Protein AF-A0A453ENH7-F1 (afdb_monomer_lite)

pLDDT: mean 83.27, std 12.0, range [44.66, 97.06]

Secondary structure (DSSP, 8-state):
-------EEEES-HHHHHHHHHTT-EEEE--TTTS-GGG-THHHH-SEEEE-PPPBTTTB-HHHHTHHHHHHHHHHTT--EEEE---GGGG---TTPPP---

Radius of gyration: 16.1 Å; chains: 1; bounding box: 46×36×39 Å

Foldseek 3Di:
DPPPDQDEEEDQDPVVCVVCVVVVHHYDHDDLQPDQPLVVPVLQADQEEEAEDAADPPGGRSVVVNVVVSVVSNVNHNHNYYDYDDDPCVQPPPVPDDDDDD

Organism: Aegilops tauschii subsp. strangulata (NCBI:txid200361)

Sequence (102 aa):
LDERRRVSGTCTSAAKKMELELLGMTASVLDATTSNIADLHALQDATHLLISIPPIPGVGDPLLSSHADLQTTLTSGNLQWLCYLSSTSVYGDCGGAWVDEE

Structure (mmCIF, N/CA/C/O backbone):
data_AF-A0A453ENH7-F1
#
_entry.id   AF-A0A453ENH7-F1
#
loop_
_atom_site.group_PDB
_atom_site.id
_atom_site.type_symbol
_atom_site.label_atom_id
_atom_site.label_alt_id
_atom_site.label_comp_id
_atom_site.label_asym_id
_atom_site.label_entity_id
_atom_site.label_seq_id
_atom_site.pdbx_PDB_ins_code
_atom_site.Cartn_x
_atom_site.Cartn_y
_atom_site.Cartn_z
_atom_site.occupancy
_atom_site.B_iso_or_equiv
_atom_site.auth_seq_id
_atom_site.auth_comp_id
_atom_site.auth_asym_id
_atom_site.auth_atom_id
_atom_site.pdbx_PDB_model_num
ATOM 1 N N . LEU A 1 1 ? -25.844 -6.252 9.391 1.00 44.66 1 LEU A N 1
ATOM 2 C CA . LEU A 1 1 ? -25.229 -4.910 9.397 1.00 44.66 1 LEU A CA 1
ATOM 3 C C . LEU A 1 1 ? -24.251 -4.911 8.243 1.00 44.66 1 LEU A C 1
ATOM 5 O O . LEU A 1 1 ? -23.395 -5.781 8.216 1.00 44.66 1 LEU A O 1
ATOM 9 N N . ASP A 1 2 ? -24.480 -4.076 7.235 1.00 49.47 2 ASP A N 1
ATOM 10 C CA . ASP A 1 2 ? -23.582 -3.952 6.085 1.00 49.47 2 ASP A CA 1
ATOM 11 C C . ASP A 1 2 ? -22.303 -3.264 6.583 1.00 49.47 2 ASP A C 1
ATOM 13 O O . ASP A 1 2 ? -22.269 -2.043 6.744 1.00 49.47 2 ASP A O 1
ATOM 17 N N . GLU A 1 3 ? -21.305 -4.051 6.992 1.00 56.75 3 GLU A N 1
ATOM 18 C CA . GLU A 1 3 ? -20.044 -3.534 7.525 1.00 56.75 3 GLU A CA 1
ATOM 19 C C . GLU A 1 3 ? -19.226 -2.925 6.386 1.00 56.75 3 GLU A C 1
ATOM 21 O O . GLU A 1 3 ? -18.302 -3.538 5.847 1.00 56.75 3 GLU A O 1
ATOM 26 N N . ARG A 1 4 ? -19.566 -1.691 6.000 1.00 71.69 4 ARG A N 1
ATOM 27 C CA . ARG A 1 4 ? -18.719 -0.895 5.113 1.00 71.69 4 ARG A CA 1
ATOM 28 C C . ARG A 1 4 ? -17.375 -0.673 5.794 1.00 71.69 4 ARG A C 1
ATOM 30 O O . ARG A 1 4 ? -17.232 0.195 6.654 1.00 71.69 4 ARG A O 1
ATOM 37 N N . ARG A 1 5 ? -16.378 -1.461 5.398 1.00 78.38 5 ARG A N 1
ATOM 38 C CA . ARG A 1 5 ? -14.988 -1.240 5.794 1.00 78.38 5 ARG A CA 1
ATOM 39 C C . ARG A 1 5 ? -14.499 0.054 5.156 1.00 78.38 5 ARG A C 1
ATOM 41 O O . ARG A 1 5 ? -14.665 0.265 3.955 1.00 78.38 5 ARG A O 1
ATOM 48 N N . ARG A 1 6 ? -13.900 0.924 5.968 1.00 87.69 6 ARG A N 1
ATOM 49 C CA . ARG A 1 6 ? -13.218 2.125 5.480 1.00 87.69 6 ARG A CA 1
ATOM 50 C C . ARG A 1 6 ? -12.010 1.691 4.651 1.00 87.69 6 ARG A C 1
ATOM 52 O O . ARG A 1 6 ? -11.184 0.925 5.137 1.00 87.69 6 ARG A O 1
ATOM 59 N N . VAL A 1 7 ? -11.918 2.193 3.424 1.00 89.31 7 VAL A N 1
ATOM 60 C CA . VAL A 1 7 ? -10.780 1.966 2.528 1.00 89.31 7 VAL A CA 1
ATOM 61 C C . VAL A 1 7 ? -10.097 3.303 2.273 1.00 89.31 7 VAL A C 1
ATOM 63 O O . VAL A 1 7 ? -10.749 4.284 1.908 1.00 89.31 7 VAL A O 1
ATOM 66 N N . SER A 1 8 ? -8.784 3.316 2.469 1.00 92.50 8 SER A N 1
ATOM 67 C CA . SER A 1 8 ? -7.906 4.432 2.134 1.00 92.50 8 SER A CA 1
ATOM 68 C C . SER A 1 8 ? -6.809 3.931 1.202 1.00 92.50 8 SER A C 1
ATOM 70 O O . SER A 1 8 ? -6.408 2.772 1.300 1.00 92.50 8 SER A O 1
ATOM 72 N N . GLY A 1 9 ? -6.319 4.789 0.313 1.00 93.31 9 GLY A N 1
ATOM 73 C CA . GLY A 1 9 ? -5.272 4.429 -0.639 1.00 93.31 9 GLY A CA 1
ATOM 74 C C . GLY A 1 9 ? -4.290 5.559 -0.905 1.00 93.31 9 GLY A C 1
ATOM 75 O O . GLY A 1 9 ? -4.485 6.702 -0.487 1.00 93.31 9 GLY A O 1
ATOM 76 N N . THR A 1 10 ? -3.228 5.233 -1.629 1.00 93.81 10 THR A N 1
ATOM 77 C CA . THR A 1 10 ? -2.256 6.207 -2.117 1.00 93.81 10 THR A CA 1
ATOM 78 C C . THR A 1 10 ? -2.280 6.271 -3.638 1.00 93.81 10 THR A C 1
ATOM 80 O O . THR A 1 10 ? -2.706 5.341 -4.322 1.00 93.81 10 THR A O 1
ATOM 83 N N . CYS A 1 11 ? -1.857 7.407 -4.180 1.00 94.19 11 CYS A N 1
ATOM 84 C CA . CYS A 1 11 ? -1.680 7.608 -5.614 1.00 94.19 11 CYS A CA 1
ATOM 85 C C . CYS A 1 11 ? -0.507 8.560 -5.866 1.00 94.19 11 CYS A C 1
ATOM 87 O O . CYS A 1 11 ? -0.066 9.262 -4.961 1.00 94.19 11 CYS A O 1
ATOM 89 N N . THR A 1 12 ? -0.002 8.608 -7.094 1.00 93.06 12 THR A N 1
ATOM 90 C CA . THR A 1 12 ? 1.220 9.363 -7.423 1.00 93.06 12 THR A CA 1
ATOM 91 C C . THR A 1 12 ? 0.967 10.803 -7.873 1.00 93.06 12 THR A C 1
ATOM 93 O O . THR A 1 12 ? 1.915 11.526 -8.162 1.00 93.06 12 THR A O 1
ATOM 96 N N . SER A 1 13 ? -0.289 11.261 -7.956 1.00 94.69 13 SER A N 1
ATOM 97 C CA . SER A 1 13 ? -0.595 12.624 -8.404 1.00 94.69 13 SER A CA 1
ATOM 98 C C . SER A 1 13 ? -1.796 13.242 -7.695 1.00 94.69 13 SER A C 1
ATOM 100 O O . SER A 1 13 ? -2.768 12.568 -7.351 1.00 94.69 13 SER A O 1
ATOM 102 N N . ALA A 1 14 ? -1.757 14.566 -7.527 1.00 95.44 14 ALA A N 1
ATOM 103 C CA . ALA A 1 14 ? -2.863 15.326 -6.944 1.00 95.44 14 ALA A CA 1
ATOM 104 C C . ALA A 1 14 ? -4.151 15.224 -7.780 1.00 95.44 14 ALA A C 1
ATOM 106 O O . ALA A 1 14 ? -5.241 15.154 -7.220 1.00 95.44 14 ALA A O 1
ATOM 107 N N . ALA A 1 15 ? -4.027 15.154 -9.110 1.00 97.06 15 ALA A N 1
ATOM 108 C CA . ALA A 1 15 ? -5.168 14.940 -9.996 1.00 97.06 15 ALA A CA 1
ATOM 109 C C . ALA A 1 15 ? -5.851 13.592 -9.708 1.00 97.06 15 ALA A C 1
ATOM 111 O O . ALA A 1 15 ? -7.066 13.544 -9.529 1.00 97.06 15 ALA A O 1
ATOM 112 N N . LYS A 1 16 ? -5.069 12.509 -9.566 1.00 95.94 16 LYS A N 1
ATOM 113 C CA . LYS A 1 16 ? -5.624 11.185 -9.265 1.00 95.94 16 LYS A CA 1
ATOM 114 C C . LYS A 1 16 ? -6.248 11.121 -7.875 1.00 95.94 16 LYS A C 1
ATOM 116 O O . LYS A 1 16 ? -7.286 10.488 -7.707 1.00 95.94 16 LYS A O 1
ATOM 121 N N . LYS A 1 17 ? -5.653 11.814 -6.900 1.00 96.19 17 LYS A N 1
ATOM 122 C CA . LYS A 1 17 ? -6.235 11.977 -5.564 1.00 96.19 17 LYS A CA 1
ATOM 123 C C . LYS A 1 17 ? -7.638 12.582 -5.651 1.00 96.19 17 LYS A C 1
ATOM 125 O O . LYS A 1 17 ? -8.569 11.987 -5.120 1.00 96.19 17 LYS A O 1
ATOM 130 N N . MET A 1 18 ? -7.795 13.705 -6.356 1.00 96.69 18 MET A N 1
ATOM 131 C CA . MET A 1 18 ? -9.100 14.360 -6.512 1.00 96.69 18 MET A CA 1
ATOM 132 C C . MET A 1 18 ? -10.129 13.434 -7.172 1.00 96.69 18 MET A C 1
ATOM 134 O O . MET A 1 18 ? -11.264 13.361 -6.713 1.00 96.69 18 MET A O 1
ATOM 138 N N . GLU A 1 19 ? -9.741 12.685 -8.211 1.00 96.56 19 GLU A N 1
ATOM 139 C CA . GLU A 1 19 ? -10.624 11.692 -8.843 1.00 96.56 19 GLU A CA 1
ATOM 140 C C . GLU A 1 19 ? -11.098 10.615 -7.853 1.00 96.56 19 GLU A C 1
ATOM 142 O O . GLU A 1 19 ? -12.280 10.282 -7.826 1.00 96.56 19 GLU A O 1
ATOM 147 N N . LEU A 1 20 ? -10.196 10.076 -7.027 1.00 93.38 20 LEU A N 1
ATOM 148 C CA . LEU A 1 20 ? -10.527 9.057 -6.025 1.00 93.38 20 LEU A CA 1
ATOM 149 C C . LEU A 1 20 ? -11.430 9.614 -4.914 1.00 93.38 20 LEU A C 1
ATOM 151 O O . LEU A 1 20 ? -12.374 8.945 -4.491 1.00 93.38 20 LEU A O 1
ATOM 155 N N . GLU A 1 21 ? -11.180 10.847 -4.476 1.00 94.50 21 GLU A N 1
ATOM 156 C CA . GLU A 1 21 ? -12.001 11.534 -3.474 1.00 94.50 21 GLU A CA 1
ATOM 157 C C . GLU A 1 21 ? -13.418 11.815 -3.994 1.00 94.50 21 GLU A C 1
ATOM 159 O O . GLU A 1 21 ? -14.389 11.624 -3.261 1.00 94.50 21 GLU A O 1
ATOM 164 N N . LEU A 1 22 ? -13.569 12.161 -5.278 1.00 95.62 22 LEU A N 1
ATOM 165 C CA . LEU A 1 22 ? -14.879 12.297 -5.931 1.00 95.62 22 LEU A CA 1
ATOM 166 C C . LEU A 1 22 ? -15.652 10.970 -6.002 1.00 95.62 22 LEU A C 1
ATOM 168 O O . LEU A 1 22 ? -16.882 10.976 -6.008 1.00 95.62 22 LEU A O 1
ATOM 172 N N . LEU A 1 23 ? -14.949 9.833 -6.013 1.00 92.56 23 LEU A N 1
ATOM 173 C CA . LEU A 1 23 ? -15.539 8.492 -5.914 1.00 92.56 23 LEU A CA 1
ATOM 174 C C . LEU A 1 23 ? -15.831 8.067 -4.461 1.00 92.56 23 LEU A C 1
ATOM 176 O O . LEU A 1 23 ? -16.293 6.950 -4.228 1.00 92.56 23 LEU A O 1
ATOM 180 N N . GLY A 1 24 ? -15.582 8.942 -3.480 1.00 91.12 24 GLY A N 1
ATOM 181 C CA . GLY A 1 24 ? -15.829 8.691 -2.059 1.00 91.12 24 GLY A CA 1
ATOM 182 C C . GLY A 1 24 ? -14.725 7.903 -1.349 1.00 91.12 24 GLY A C 1
ATOM 183 O O . GLY A 1 24 ? -14.957 7.394 -0.251 1.00 91.12 24 GLY A O 1
ATOM 184 N N . MET A 1 25 ? -13.537 7.777 -1.950 1.00 90.44 25 MET A N 1
ATOM 185 C CA . MET A 1 25 ? -12.378 7.132 -1.324 1.00 90.44 25 MET A CA 1
ATOM 186 C C . MET A 1 25 ? -11.533 8.149 -0.551 1.00 90.44 25 MET A C 1
ATOM 188 O O . MET A 1 25 ? -11.417 9.305 -0.945 1.00 90.44 25 MET A O 1
ATOM 192 N N . THR A 1 26 ? -10.887 7.721 0.536 1.00 92.94 26 THR A N 1
ATOM 193 C CA . THR A 1 26 ? -9.840 8.534 1.178 1.00 92.94 26 THR A CA 1
ATOM 194 C C . THR A 1 26 ? -8.517 8.291 0.453 1.00 92.94 26 THR A C 1
ATOM 196 O O . THR A 1 26 ? -8.065 7.147 0.396 1.00 92.94 26 THR A O 1
ATOM 199 N N . ALA A 1 27 ? -7.886 9.332 -0.092 1.00 93.81 27 ALA A N 1
ATOM 200 C CA . ALA A 1 27 ? -6.642 9.189 -0.846 1.00 93.81 27 ALA A CA 1
ATOM 201 C C . ALA A 1 27 ? -5.556 10.184 -0.407 1.00 93.81 27 ALA A C 1
ATOM 203 O O . ALA A 1 27 ? -5.825 11.358 -0.155 1.00 93.81 27 ALA A O 1
ATOM 204 N N . SER A 1 28 ? -4.308 9.718 -0.380 1.00 94.12 28 SER A N 1
ATOM 205 C CA . SER A 1 28 ? -3.117 10.551 -0.169 1.00 94.12 28 SER A CA 1
ATOM 206 C C . SER A 1 28 ? -2.205 10.498 -1.391 1.00 94.12 28 SER A C 1
ATOM 208 O O . SER A 1 28 ? -2.118 9.470 -2.065 1.00 94.12 28 SER A O 1
ATOM 210 N N . VAL A 1 29 ? -1.518 11.603 -1.688 1.00 93.50 29 VAL A N 1
ATOM 211 C CA . VAL A 1 29 ? -0.435 11.574 -2.678 1.00 93.50 29 VAL A CA 1
ATOM 212 C C . VAL A 1 29 ? 0.794 10.982 -1.998 1.00 93.50 29 VAL A C 1
ATOM 214 O O . VAL A 1 29 ? 1.161 11.440 -0.920 1.00 93.50 29 VAL A O 1
ATOM 217 N N . LEU A 1 30 ? 1.388 9.962 -2.611 1.00 91.00 30 LEU A N 1
ATOM 218 C CA . LEU A 1 30 ? 2.616 9.325 -2.156 1.00 91.00 30 LEU A CA 1
ATOM 219 C C . LEU A 1 30 ? 3.591 9.257 -3.330 1.00 91.00 30 LEU A C 1
ATOM 221 O O . LEU A 1 30 ? 3.324 8.597 -4.335 1.00 91.00 30 LEU A O 1
ATOM 225 N N . ASP A 1 31 ? 4.725 9.923 -3.172 1.00 89.44 31 ASP A N 1
ATOM 226 C CA . ASP A 1 31 ? 5.911 9.695 -3.985 1.00 89.44 31 ASP A CA 1
ATOM 227 C C . ASP A 1 31 ? 6.797 8.695 -3.242 1.00 89.44 31 ASP A C 1
ATOM 229 O O . ASP A 1 31 ? 7.308 8.991 -2.164 1.00 89.44 31 ASP A O 1
ATOM 233 N N . ALA A 1 32 ? 6.970 7.505 -3.809 1.00 82.00 32 ALA A N 1
ATOM 234 C CA . ALA A 1 32 ? 7.677 6.419 -3.142 1.00 82.00 32 ALA A CA 1
ATOM 235 C C . ALA A 1 32 ? 9.190 6.682 -2.961 1.00 82.00 32 ALA A C 1
ATOM 237 O O . ALA A 1 32 ? 9.850 5.953 -2.233 1.00 82.00 32 ALA A O 1
ATOM 238 N N . THR A 1 33 ? 9.744 7.717 -3.598 1.00 80.44 33 THR A N 1
ATOM 239 C CA . THR A 1 33 ? 11.162 8.095 -3.481 1.00 80.44 33 THR A CA 1
ATOM 240 C C . THR A 1 33 ? 11.410 9.240 -2.506 1.00 80.44 33 THR A C 1
ATOM 242 O O . THR A 1 33 ? 12.504 9.336 -1.954 1.00 80.44 33 THR A O 1
ATOM 245 N N . THR A 1 34 ? 10.424 10.116 -2.294 1.00 83.56 34 THR A N 1
ATOM 246 C CA . THR A 1 34 ? 10.610 11.350 -1.507 1.00 83.56 34 THR A CA 1
ATOM 247 C C . THR A 1 34 ? 9.654 11.507 -0.332 1.00 83.56 34 THR A C 1
ATOM 249 O O . THR A 1 34 ? 9.955 12.262 0.591 1.00 83.56 34 THR A O 1
ATOM 252 N N . SER A 1 35 ? 8.505 10.832 -0.342 1.00 84.25 35 SER A N 1
ATOM 253 C CA . SER A 1 35 ? 7.526 10.944 0.739 1.00 84.25 35 SER A CA 1
ATOM 254 C C . SER A 1 35 ? 7.913 10.061 1.918 1.00 84.25 35 SER A C 1
ATOM 256 O O . SER A 1 35 ? 8.340 8.922 1.731 1.00 84.25 35 SER A O 1
ATOM 258 N N . ASN A 1 36 ? 7.687 10.548 3.138 1.00 82.69 36 ASN A N 1
ATOM 259 C CA . ASN A 1 36 ? 7.762 9.695 4.311 1.00 82.69 36 ASN A CA 1
ATOM 260 C C . ASN A 1 36 ? 6.436 8.941 4.483 1.00 82.69 36 ASN A C 1
ATOM 262 O O . ASN A 1 36 ? 5.368 9.537 4.602 1.00 82.69 36 ASN A O 1
ATOM 266 N N . ILE A 1 37 ? 6.500 7.613 4.515 1.00 80.38 37 ILE A N 1
ATOM 267 C CA . ILE A 1 37 ? 5.329 6.749 4.704 1.00 80.38 37 ILE A CA 1
ATOM 268 C C . ILE A 1 37 ? 4.682 6.965 6.077 1.00 80.38 37 ILE A C 1
ATOM 270 O O . ILE A 1 37 ? 3.471 6.790 6.208 1.00 80.38 37 ILE A O 1
ATOM 274 N N . ALA A 1 38 ? 5.448 7.399 7.080 1.00 76.88 38 ALA A N 1
ATOM 275 C CA . ALA A 1 38 ? 4.927 7.745 8.400 1.00 76.88 38 ALA A CA 1
ATOM 276 C C . ALA A 1 38 ? 3.905 8.899 8.359 1.00 76.88 38 ALA A C 1
ATOM 278 O O . ALA A 1 38 ? 3.045 8.979 9.236 1.00 76.88 38 ALA A O 1
ATOM 279 N N . ASP A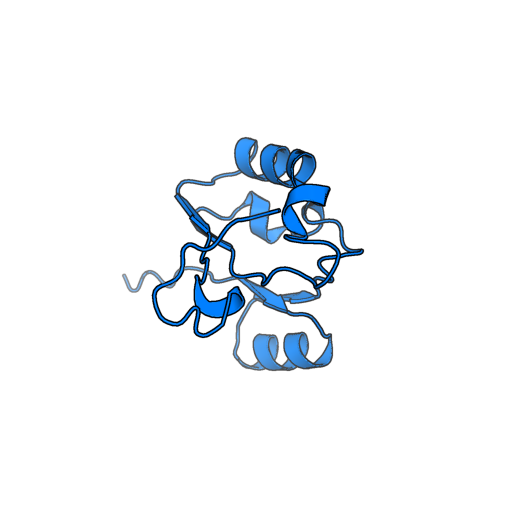 1 39 ? 3.930 9.740 7.316 1.00 83.06 39 ASP A N 1
ATOM 280 C CA . ASP A 1 39 ? 2.954 10.822 7.123 1.00 83.06 39 ASP A CA 1
ATOM 281 C C . ASP A 1 39 ? 1.582 10.296 6.654 1.00 83.06 39 ASP A C 1
ATOM 283 O O . ASP A 1 39 ? 0.582 11.023 6.634 1.00 83.06 39 ASP A O 1
ATOM 287 N N . LEU A 1 40 ? 1.484 9.009 6.300 1.00 86.56 40 LEU A N 1
ATOM 288 C CA . LEU A 1 40 ? 0.215 8.354 6.004 1.00 86.56 40 LEU A CA 1
ATOM 289 C C . LEU A 1 40 ? -0.537 8.050 7.304 1.00 86.56 40 LEU A C 1
ATOM 291 O O . LEU A 1 40 ? -0.572 6.914 7.767 1.00 86.56 40 LEU A O 1
ATOM 295 N N . HIS A 1 41 ? -1.230 9.045 7.858 1.00 82.38 41 HIS A N 1
ATOM 296 C CA . HIS A 1 41 ? -2.016 8.892 9.093 1.00 82.38 41 HIS A CA 1
ATOM 297 C C . HIS A 1 41 ? -3.005 7.713 9.067 1.00 82.38 41 HIS A C 1
ATOM 299 O O . HIS A 1 41 ? -3.265 7.092 10.094 1.00 82.38 41 HIS A O 1
ATOM 305 N N . ALA A 1 42 ? -3.534 7.361 7.889 1.00 86.94 42 ALA A N 1
ATOM 306 C CA . ALA A 1 42 ? -4.431 6.216 7.729 1.00 86.94 42 ALA A CA 1
ATOM 307 C C . ALA A 1 42 ? -3.769 4.864 8.055 1.00 86.94 42 ALA A C 1
ATOM 309 O O . ALA A 1 42 ? -4.482 3.899 8.318 1.00 86.94 42 ALA A O 1
ATOM 310 N N . LEU A 1 43 ? -2.436 4.786 8.028 1.00 87.31 43 LEU A N 1
ATOM 311 C CA . LEU A 1 43 ? -1.679 3.564 8.278 1.00 87.31 43 LEU A CA 1
ATOM 312 C C . LEU A 1 43 ? -1.730 3.139 9.750 1.00 87.31 43 LEU A C 1
ATOM 314 O O . LEU A 1 43 ? -1.746 1.946 10.032 1.00 87.31 43 LEU A O 1
ATOM 318 N N . GLN A 1 44 ? -1.812 4.095 10.679 1.00 86.81 44 GLN A N 1
ATOM 319 C CA . GLN A 1 44 ? -1.833 3.815 12.117 1.00 86.81 44 GLN A CA 1
ATOM 320 C C . GLN A 1 44 ? -3.126 3.106 12.555 1.00 86.81 44 GLN A C 1
ATOM 322 O O . GLN A 1 44 ? -3.097 2.182 13.370 1.00 86.81 44 GLN A O 1
ATOM 327 N N . ASP A 1 45 ? -4.252 3.491 11.951 1.00 87.88 45 ASP A N 1
ATOM 328 C CA . ASP A 1 45 ? -5.567 2.890 12.203 1.00 87.88 45 ASP A CA 1
ATOM 329 C C . ASP A 1 45 ? -5.847 1.657 11.325 1.00 87.88 45 ASP A C 1
ATOM 331 O O . ASP A 1 45 ? -6.847 0.961 11.526 1.00 87.88 45 ASP A O 1
ATOM 335 N N . ALA A 1 46 ? -5.005 1.388 10.323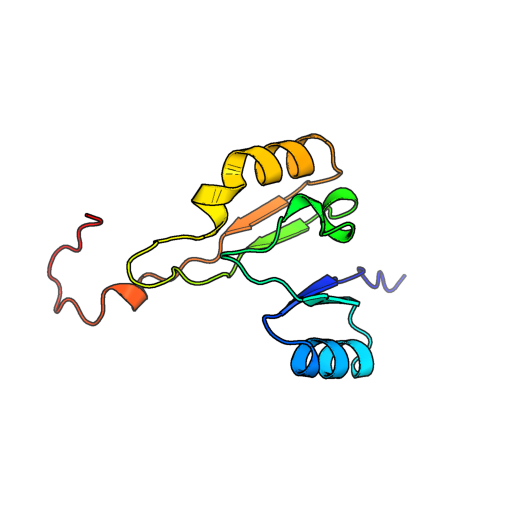 1.00 90.88 46 ALA A N 1
ATOM 336 C CA . ALA A 1 46 ? -5.232 0.308 9.375 1.00 90.88 46 ALA A CA 1
ATOM 337 C C . ALA A 1 46 ? -5.088 -1.062 10.049 1.00 90.88 46 ALA A C 1
ATOM 339 O O . ALA A 1 46 ? -4.080 -1.378 10.674 1.00 90.88 46 ALA A O 1
ATOM 340 N N . THR A 1 47 ? -6.090 -1.920 9.857 1.00 92.88 47 THR A N 1
ATOM 341 C CA . THR A 1 47 ? -6.031 -3.326 10.289 1.00 92.88 47 THR A CA 1
ATOM 342 C C . THR A 1 47 ? -5.514 -4.248 9.188 1.00 92.88 47 THR A C 1
ATOM 344 O O . THR A 1 47 ? -4.988 -5.317 9.480 1.00 92.88 47 THR A O 1
ATOM 347 N N . HIS A 1 48 ? -5.659 -3.849 7.923 1.00 93.88 48 HIS A N 1
ATOM 348 C CA . HIS A 1 48 ? -5.247 -4.618 6.753 1.00 93.88 48 HIS A CA 1
ATOM 349 C C . HIS A 1 48 ? -4.493 -3.696 5.798 1.00 93.88 48 HIS A C 1
ATOM 351 O O . HIS A 1 48 ? -5.038 -2.674 5.376 1.00 93.88 48 HIS A O 1
ATOM 357 N N . LEU A 1 49 ? -3.264 -4.069 5.449 1.00 92.56 49 LEU A N 1
ATOM 358 C CA . LEU A 1 49 ? -2.425 -3.333 4.511 1.00 92.56 49 LEU A CA 1
ATOM 359 C C . LEU A 1 49 ? -2.193 -4.152 3.241 1.00 92.56 49 LEU A C 1
ATOM 361 O O . LEU A 1 49 ? -1.769 -5.303 3.310 1.00 92.56 49 LEU A O 1
ATOM 365 N N . LEU A 1 50 ? -2.424 -3.531 2.085 1.00 93.62 50 LEU A N 1
ATOM 366 C CA . LEU A 1 50 ? -2.009 -4.045 0.783 1.00 93.62 50 LEU A CA 1
ATOM 367 C C . LEU A 1 50 ? -0.924 -3.132 0.213 1.00 93.62 50 LEU A C 1
ATOM 369 O O . LEU A 1 50 ? -1.167 -1.953 -0.036 1.00 93.62 50 LEU A O 1
ATOM 373 N N . ILE A 1 51 ? 0.249 -3.697 -0.030 1.00 90.88 51 ILE A N 1
ATOM 374 C CA . ILE A 1 51 ? 1.347 -3.060 -0.746 1.00 90.88 51 ILE A CA 1
ATOM 375 C C . ILE A 1 51 ? 1.325 -3.577 -2.181 1.00 90.88 51 ILE A C 1
ATOM 377 O O . ILE A 1 51 ? 1.316 -4.781 -2.402 1.00 90.88 51 ILE A O 1
ATOM 381 N N . SER A 1 52 ? 1.310 -2.667 -3.151 1.00 91.31 52 SER A N 1
ATOM 382 C CA . SER A 1 52 ? 1.332 -2.991 -4.589 1.00 91.31 52 SER A CA 1
ATOM 383 C C . SER A 1 52 ? 2.208 -2.020 -5.388 1.00 91.31 52 SER A C 1
ATOM 385 O O . SER A 1 52 ? 2.003 -1.815 -6.582 1.00 91.31 52 SER A O 1
ATOM 387 N N . ILE A 1 53 ? 3.159 -1.370 -4.709 1.00 88.44 53 ILE A N 1
ATOM 388 C CA . ILE A 1 53 ? 4.065 -0.406 -5.333 1.00 88.44 53 ILE A CA 1
ATOM 389 C C . ILE A 1 53 ? 5.063 -1.193 -6.194 1.00 88.44 53 ILE A C 1
ATOM 391 O O . ILE A 1 53 ? 5.735 -2.074 -5.660 1.00 88.44 53 ILE A O 1
ATOM 395 N N . PRO A 1 54 ? 5.165 -0.919 -7.506 1.00 85.25 54 PRO A N 1
ATOM 396 C CA . PRO A 1 54 ? 6.150 -1.584 -8.346 1.00 85.25 54 PRO A CA 1
ATOM 397 C C . PRO A 1 54 ? 7.570 -1.096 -8.014 1.00 85.25 54 PRO A C 1
ATOM 399 O O . PRO A 1 54 ? 7.737 0.059 -7.605 1.00 85.25 54 PRO A O 1
ATOM 402 N N . PRO A 1 55 ? 8.602 -1.927 -8.242 1.00 83.62 55 PRO A N 1
ATOM 403 C CA . PRO A 1 55 ? 9.981 -1.486 -8.111 1.00 83.62 55 PRO A CA 1
ATOM 404 C C . PRO A 1 55 ? 10.286 -0.361 -9.104 1.00 83.62 55 PRO A C 1
ATOM 406 O O . PRO A 1 55 ? 9.752 -0.305 -10.215 1.00 83.62 55 PRO A O 1
ATOM 409 N N . ILE A 1 56 ? 11.180 0.534 -8.699 1.00 84.06 56 ILE A N 1
ATOM 410 C CA . ILE A 1 56 ? 11.648 1.649 -9.514 1.00 84.06 56 ILE A CA 1
ATOM 411 C C . ILE A 1 56 ? 12.956 1.226 -10.202 1.00 84.06 56 ILE A C 1
ATOM 413 O O . ILE A 1 56 ? 13.880 0.776 -9.516 1.00 84.06 56 ILE A O 1
ATOM 417 N N . PRO A 1 57 ? 13.082 1.370 -11.537 1.00 82.38 57 PRO A N 1
ATOM 418 C CA . PRO A 1 57 ? 14.303 1.006 -12.253 1.00 82.38 57 PRO A CA 1
ATOM 419 C C . PRO A 1 57 ? 15.556 1.664 -11.655 1.00 82.38 57 PRO A C 1
ATOM 421 O O . PRO A 1 57 ? 15.597 2.879 -11.477 1.00 82.38 57 PRO A O 1
ATOM 424 N N . GLY A 1 58 ? 16.574 0.856 -11.344 1.00 83.06 58 GLY A N 1
ATOM 425 C CA . GLY A 1 58 ? 17.840 1.312 -10.752 1.00 83.06 58 GLY A CA 1
ATOM 426 C C . GLY A 1 58 ? 17.790 1.661 -9.257 1.00 83.06 58 GLY A C 1
ATOM 427 O O . GLY A 1 58 ? 18.827 1.988 -8.690 1.00 83.06 58 GLY A O 1
ATOM 428 N N . VAL A 1 59 ? 16.617 1.587 -8.620 1.00 83.12 59 VAL A N 1
ATOM 429 C CA . VAL A 1 59 ? 16.429 1.828 -7.176 1.00 83.12 59 VAL A CA 1
ATOM 430 C C . VAL A 1 59 ? 15.938 0.566 -6.459 1.00 83.12 59 VAL A C 1
ATOM 432 O O . VAL A 1 59 ? 16.304 0.338 -5.311 1.00 83.12 59 VAL A O 1
ATOM 435 N N . GLY A 1 60 ? 15.143 -0.270 -7.133 1.00 82.94 60 GLY A N 1
ATOM 436 C CA . GLY A 1 60 ? 14.510 -1.445 -6.533 1.00 82.94 60 GLY A CA 1
ATOM 437 C C . GLY A 1 60 ? 13.185 -1.093 -5.859 1.00 82.94 60 GLY A C 1
ATOM 438 O O . GLY A 1 60 ? 12.490 -0.172 -6.294 1.00 82.94 60 GLY A O 1
ATOM 439 N N . ASP A 1 61 ? 12.802 -1.839 -4.823 1.00 85.56 61 ASP A N 1
ATOM 440 C CA . ASP A 1 61 ? 11.576 -1.556 -4.074 1.00 85.56 61 ASP A CA 1
ATOM 441 C C . ASP A 1 61 ? 11.752 -0.297 -3.201 1.00 85.56 61 ASP A C 1
ATOM 443 O O . ASP A 1 61 ? 12.563 -0.304 -2.266 1.00 85.56 61 ASP A O 1
ATOM 447 N N . PRO A 1 62 ? 10.987 0.782 -3.453 1.00 82.75 62 PRO A N 1
ATOM 448 C CA . PRO A 1 62 ? 11.087 2.008 -2.667 1.00 82.75 62 PRO A CA 1
ATOM 449 C C . PRO A 1 62 ? 10.776 1.820 -1.174 1.00 82.75 62 PRO A C 1
ATOM 451 O O . PRO A 1 62 ? 11.271 2.586 -0.347 1.00 82.75 62 PRO A O 1
ATOM 454 N N . LEU A 1 63 ? 9.998 0.800 -0.797 1.00 83.50 63 LEU A N 1
ATOM 455 C CA . LEU A 1 63 ? 9.684 0.528 0.604 1.00 83.50 63 LEU A CA 1
ATOM 456 C C . LEU A 1 63 ? 10.882 0.036 1.412 1.00 83.50 63 LEU A C 1
ATOM 458 O O . LEU A 1 63 ? 10.875 0.196 2.632 1.00 83.50 63 LEU A O 1
ATOM 462 N N . LEU A 1 64 ? 11.915 -0.521 0.770 1.00 82.44 64 LEU A N 1
ATOM 463 C CA . LEU A 1 64 ? 13.134 -0.939 1.469 1.00 82.44 64 LEU A CA 1
ATOM 464 C C . LEU A 1 64 ? 13.835 0.259 2.117 1.00 82.44 64 LEU A C 1
ATOM 466 O O . LEU A 1 64 ? 14.266 0.174 3.267 1.00 82.44 64 LEU A O 1
ATOM 470 N N . SER A 1 65 ? 13.865 1.398 1.422 1.00 80.19 65 SER A N 1
ATOM 471 C CA . SER A 1 65 ? 14.433 2.650 1.935 1.00 80.19 65 SER A CA 1
ATOM 472 C C . SER A 1 65 ? 13.674 3.191 3.150 1.00 80.19 65 SER A C 1
ATOM 474 O O . SER A 1 65 ? 14.268 3.836 4.011 1.00 80.19 65 SER A O 1
ATOM 476 N N . SER A 1 66 ? 12.375 2.900 3.251 1.00 79.88 66 SER A N 1
ATOM 477 C CA . SER A 1 66 ? 11.500 3.333 4.350 1.00 79.88 66 SER A CA 1
ATOM 478 C C . SER A 1 66 ? 11.147 2.204 5.325 1.00 79.88 66 SER A C 1
ATOM 480 O O . SER A 1 66 ? 10.222 2.352 6.124 1.00 79.88 66 SER A O 1
ATOM 482 N N . HIS A 1 67 ? 11.864 1.075 5.287 1.00 83.62 67 HIS A N 1
ATOM 483 C CA . HIS A 1 67 ? 11.513 -0.124 6.052 1.00 83.62 67 HIS A CA 1
ATOM 484 C C . HIS A 1 67 ? 11.422 0.139 7.560 1.00 83.62 67 HIS A C 1
ATOM 486 O O . HIS A 1 67 ? 10.483 -0.321 8.201 1.00 83.62 67 HIS A O 1
ATOM 492 N N . ALA A 1 68 ? 12.374 0.880 8.135 1.00 85.12 68 ALA A N 1
ATOM 493 C CA . ALA A 1 68 ? 12.402 1.135 9.576 1.00 85.12 68 ALA A CA 1
ATOM 494 C C . ALA A 1 68 ? 11.196 1.970 10.044 1.00 85.12 68 ALA A C 1
ATOM 496 O O . ALA A 1 68 ? 10.569 1.645 11.057 1.00 85.12 68 ALA A O 1
ATOM 497 N N . ASP A 1 69 ? 10.840 3.004 9.279 1.00 83.56 69 ASP A N 1
ATOM 498 C CA . ASP A 1 69 ? 9.682 3.855 9.558 1.00 83.56 69 ASP A CA 1
ATOM 499 C C . ASP A 1 69 ? 8.388 3.057 9.392 1.00 83.56 69 ASP A C 1
ATOM 501 O O . ASP A 1 69 ? 7.553 3.035 10.296 1.00 83.56 69 ASP A O 1
ATOM 505 N N . LEU A 1 70 ? 8.267 2.307 8.290 1.00 83.19 70 LEU A N 1
ATOM 506 C CA . LEU A 1 70 ? 7.131 1.427 8.037 1.00 83.19 70 LEU A CA 1
ATOM 507 C C . LEU A 1 70 ? 6.970 0.404 9.169 1.00 83.19 70 LEU A C 1
ATOM 509 O O . LEU A 1 70 ? 5.893 0.293 9.746 1.00 83.19 70 LEU A O 1
ATOM 513 N N . GLN A 1 71 ? 8.035 -0.304 9.544 1.00 86.94 71 GLN A N 1
ATOM 514 C CA . GLN A 1 71 ? 8.008 -1.279 10.633 1.00 86.94 71 GLN A CA 1
ATOM 515 C C . GLN A 1 71 ? 7.561 -0.634 11.950 1.00 86.94 71 GLN A C 1
ATOM 517 O O . GLN A 1 71 ? 6.736 -1.208 12.664 1.00 86.94 71 GLN A O 1
ATOM 522 N N . THR A 1 72 ? 8.061 0.563 12.263 1.00 88.12 72 THR A N 1
ATOM 523 C CA . THR A 1 72 ? 7.691 1.299 13.479 1.00 88.12 72 THR A CA 1
ATOM 524 C C . THR A 1 72 ? 6.210 1.685 13.471 1.00 88.12 72 THR A C 1
ATOM 526 O O . THR A 1 72 ? 5.497 1.420 14.445 1.00 88.12 72 THR A O 1
ATOM 529 N N . THR A 1 73 ? 5.711 2.253 12.369 1.00 85.88 73 THR A N 1
ATOM 530 C CA . THR A 1 73 ? 4.297 2.631 12.229 1.00 85.88 73 THR A CA 1
ATOM 531 C C . THR A 1 73 ? 3.377 1.414 12.304 1.00 85.88 73 THR A C 1
ATOM 533 O O . THR A 1 73 ? 2.357 1.456 12.984 1.00 85.88 73 THR A O 1
ATOM 536 N N . LEU A 1 74 ? 3.751 0.305 11.663 1.00 85.56 74 LEU A N 1
ATOM 537 C CA . LEU A 1 74 ? 2.953 -0.920 11.661 1.00 85.56 74 LEU A CA 1
ATOM 538 C C . LEU A 1 74 ? 2.936 -1.620 13.024 1.00 85.56 74 LEU A C 1
ATOM 540 O O . LEU A 1 74 ? 1.886 -2.097 13.445 1.00 85.56 74 LEU A O 1
ATOM 544 N N . THR A 1 75 ? 4.068 -1.654 13.733 1.00 87.38 75 THR A N 1
ATOM 545 C CA . THR A 1 75 ? 4.172 -2.319 15.048 1.00 87.38 75 THR A CA 1
ATOM 546 C C . THR A 1 75 ? 3.451 -1.538 16.150 1.00 87.38 75 THR A C 1
ATOM 548 O O . THR A 1 75 ? 2.977 -2.127 17.117 1.00 87.38 75 THR A O 1
ATOM 551 N N . SER A 1 76 ? 3.358 -0.212 16.014 1.00 87.25 76 SER A N 1
ATOM 552 C CA . SER A 1 76 ? 2.646 0.656 16.963 1.00 87.25 76 SER A CA 1
ATOM 553 C C . SER A 1 76 ? 1.152 0.836 16.655 1.00 87.25 76 SER A C 1
ATOM 555 O O . SER A 1 76 ? 0.441 1.444 17.456 1.00 87.25 76 SER A O 1
ATOM 557 N N . GLY A 1 77 ? 0.679 0.331 15.512 1.00 86.12 77 GLY A N 1
ATOM 558 C CA . GLY A 1 77 ? -0.702 0.455 15.043 1.00 86.12 77 GLY A CA 1
ATOM 559 C C . GLY A 1 77 ? -1.576 -0.776 15.304 1.00 86.12 77 GLY A C 1
ATOM 560 O O . GLY A 1 77 ? -1.242 -1.668 16.080 1.00 86.12 77 GLY A O 1
ATOM 561 N N . ASN A 1 78 ? -2.716 -0.830 14.608 1.00 90.69 78 ASN A N 1
ATOM 562 C CA . ASN A 1 78 ? -3.717 -1.900 14.741 1.00 90.69 78 ASN A CA 1
ATOM 563 C C . ASN A 1 78 ? -3.574 -3.024 13.699 1.00 90.69 78 ASN A C 1
ATOM 565 O O . ASN A 1 78 ? -4.526 -3.782 13.475 1.00 90.69 78 ASN A O 1
ATOM 569 N N . LEU A 1 79 ? -2.420 -3.135 13.039 1.00 92.38 79 LEU A N 1
ATOM 570 C CA . LEU A 1 79 ? -2.237 -4.040 11.909 1.00 92.38 79 LEU A CA 1
ATOM 571 C C . LEU A 1 79 ? -2.470 -5.503 12.312 1.00 92.38 79 LEU A C 1
ATOM 573 O O . LEU A 1 79 ? -1.837 -6.026 13.223 1.00 92.38 79 LEU A O 1
ATOM 577 N N . GLN A 1 80 ? -3.369 -6.171 11.594 1.00 93.56 80 GLN A N 1
ATOM 578 C CA . GLN A 1 80 ? -3.673 -7.596 11.743 1.00 93.56 80 GLN A CA 1
ATOM 579 C C . GLN A 1 80 ? -3.173 -8.408 10.546 1.00 93.56 80 GLN A C 1
ATOM 581 O O . GLN A 1 80 ? -2.901 -9.600 10.667 1.00 93.56 80 GLN A O 1
ATOM 586 N N . TRP A 1 81 ? -3.075 -7.773 9.375 1.00 94.38 81 TRP A N 1
ATOM 587 C CA . TRP A 1 81 ? -2.711 -8.436 8.132 1.00 94.38 81 TRP A CA 1
ATOM 588 C C . TRP A 1 81 ? -1.962 -7.504 7.183 1.00 94.38 81 TRP A C 1
ATOM 590 O O . TRP A 1 81 ? -2.329 -6.340 7.016 1.00 94.38 81 TRP A O 1
ATOM 600 N N . LEU A 1 82 ? -0.951 -8.055 6.514 1.00 92.75 82 LEU A N 1
ATOM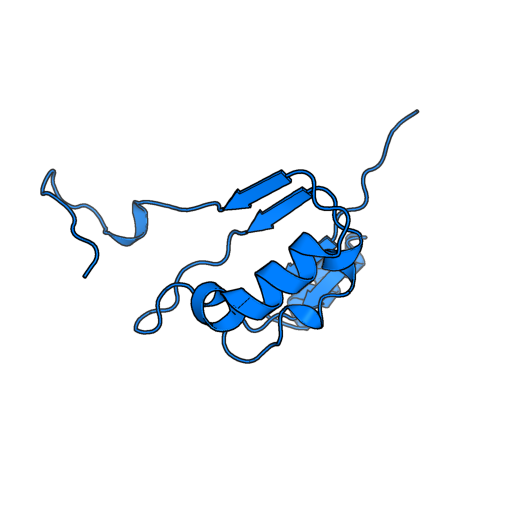 601 C CA . LEU A 1 82 ? -0.178 -7.391 5.474 1.00 92.75 82 LEU A CA 1
ATOM 602 C C . LEU A 1 82 ? -0.063 -8.319 4.267 1.00 92.75 82 LEU A C 1
ATOM 604 O O . LEU A 1 82 ? 0.331 -9.476 4.405 1.00 92.75 82 LEU A O 1
ATOM 608 N N . CYS A 1 83 ? -0.365 -7.795 3.083 1.00 91.94 83 CYS A N 1
ATOM 609 C CA . CYS A 1 83 ? -0.050 -8.437 1.815 1.00 91.94 83 CYS A CA 1
ATOM 610 C C . CYS A 1 83 ? 0.853 -7.544 0.990 1.00 91.94 83 CYS A C 1
ATOM 612 O O . CYS A 1 83 ? 0.552 -6.376 0.753 1.00 91.94 83 CYS A O 1
ATOM 614 N N . TYR A 1 84 ? 1.943 -8.141 0.532 1.00 89.56 84 TYR A N 1
ATOM 615 C CA . TYR A 1 84 ? 2.808 -7.581 -0.481 1.00 89.56 84 TYR A CA 1
ATOM 616 C C . TYR A 1 84 ? 2.475 -8.251 -1.814 1.00 89.56 84 TYR A C 1
ATOM 618 O O . TYR A 1 84 ? 2.708 -9.448 -1.995 1.00 89.56 84 TYR A O 1
ATOM 626 N N . LEU A 1 85 ? 1.865 -7.496 -2.724 1.00 89.12 85 LEU A N 1
ATOM 627 C CA . LEU A 1 85 ? 1.514 -7.958 -4.057 1.00 89.12 85 LEU A CA 1
ATOM 628 C C . LEU A 1 85 ? 2.717 -7.772 -4.982 1.00 89.12 85 LEU A C 1
ATOM 630 O O . LEU A 1 85 ? 2.939 -6.685 -5.511 1.00 89.12 85 LEU A O 1
ATOM 634 N N . SER A 1 86 ? 3.468 -8.854 -5.170 1.00 74.25 86 SER A N 1
ATOM 635 C CA . SER A 1 86 ? 4.561 -8.924 -6.139 1.00 74.25 86 SER A CA 1
ATOM 636 C C . SER A 1 86 ? 4.085 -9.496 -7.476 1.00 74.25 86 SER A C 1
ATOM 638 O O . SER A 1 86 ? 3.049 -10.160 -7.565 1.00 74.25 86 SER A O 1
ATOM 640 N N . SER A 1 87 ? 4.869 -9.265 -8.524 1.00 71.81 87 SER A N 1
ATOM 641 C CA . SER A 1 87 ? 4.694 -9.899 -9.826 1.00 71.81 87 SER A CA 1
ATOM 642 C C . SER A 1 87 ? 6.039 -10.403 -10.327 1.00 71.81 87 SER A C 1
ATOM 644 O O . SER A 1 87 ? 6.990 -9.630 -10.393 1.00 71.81 87 SER A O 1
ATOM 646 N N . THR A 1 88 ? 6.103 -11.652 -10.784 1.00 66.38 88 THR A N 1
ATOM 647 C CA . THR A 1 88 ? 7.288 -12.193 -11.472 1.00 66.38 88 THR A CA 1
ATOM 648 C C . THR A 1 88 ? 7.466 -11.622 -12.885 1.00 66.38 88 THR A C 1
ATOM 650 O O . THR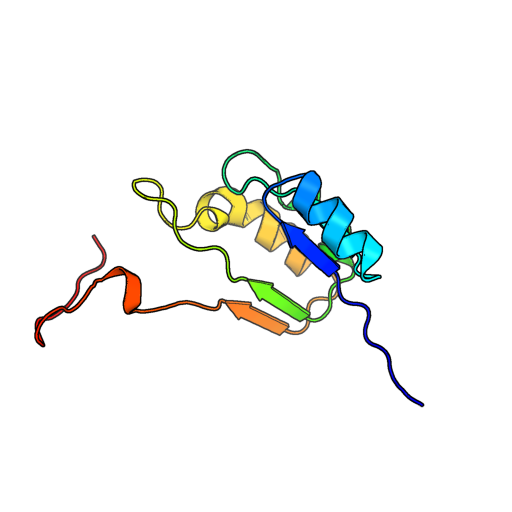 A 1 88 ? 8.445 -11.914 -13.557 1.00 66.38 88 THR A O 1
ATOM 653 N N . SER A 1 89 ? 6.533 -10.803 -13.381 1.00 60.75 89 SER A N 1
ATOM 654 C CA . SER A 1 89 ? 6.560 -10.289 -14.756 1.00 60.75 89 SER A CA 1
ATOM 655 C C . SER A 1 89 ? 7.637 -9.235 -15.024 1.00 60.75 89 SER A C 1
ATOM 657 O O . SER A 1 89 ? 7.872 -8.913 -16.186 1.00 60.75 89 SER A O 1
ATOM 659 N N . VAL A 1 90 ? 8.300 -8.696 -13.994 1.00 55.97 90 VAL A N 1
ATOM 660 C CA . VAL A 1 90 ? 9.418 -7.748 -14.181 1.00 55.97 90 VAL A CA 1
ATOM 661 C C . VAL A 1 90 ? 10.649 -8.393 -14.829 1.00 55.97 90 VAL A C 1
ATOM 663 O O . VAL A 1 90 ? 11.484 -7.676 -15.368 1.00 55.97 90 VAL A O 1
ATOM 666 N N . TYR A 1 91 ? 10.723 -9.728 -14.859 1.00 56.28 91 TYR A N 1
ATOM 667 C CA . TYR A 1 91 ? 11.831 -10.477 -15.460 1.00 56.28 91 TYR A CA 1
ATOM 668 C C . TYR A 1 91 ? 11.653 -10.773 -16.962 1.00 56.28 91 TYR A C 1
ATOM 670 O O . TYR A 1 91 ? 12.533 -11.360 -17.589 1.00 56.28 91 TYR A O 1
ATOM 678 N N . GLY A 1 92 ? 10.544 -10.332 -17.573 1.00 59.62 92 GLY A N 1
ATOM 679 C CA . GLY A 1 92 ? 10.246 -10.597 -18.984 1.00 59.62 92 GLY A CA 1
ATOM 680 C C . GLY A 1 92 ? 9.951 -12.075 -19.280 1.00 59.62 92 GLY A C 1
ATOM 681 O O . GLY A 1 92 ? 9.771 -12.886 -18.375 1.00 59.62 92 GLY A O 1
ATOM 682 N N . ASP A 1 93 ? 9.852 -12.429 -20.565 1.00 64.31 93 ASP A N 1
ATOM 683 C CA . ASP A 1 93 ? 9.827 -13.835 -20.981 1.00 64.31 93 ASP A CA 1
ATOM 684 C C . ASP A 1 93 ? 11.248 -14.394 -20.913 1.00 64.31 93 ASP A C 1
ATOM 686 O O . ASP A 1 93 ? 12.081 -14.136 -21.782 1.00 64.31 93 ASP A O 1
ATOM 690 N N . CYS A 1 94 ? 11.532 -15.149 -19.857 1.00 64.62 94 CYS A N 1
ATOM 691 C CA . CYS A 1 94 ? 12.841 -15.756 -19.658 1.00 6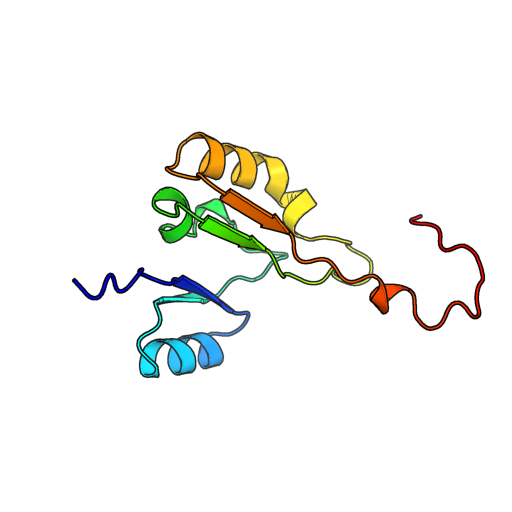4.62 94 CYS A CA 1
ATOM 692 C C . CYS A 1 94 ? 13.037 -17.023 -20.507 1.00 64.62 94 CYS A C 1
ATOM 694 O O . CYS A 1 94 ? 14.058 -17.689 -20.365 1.00 64.62 94 CYS A O 1
ATOM 696 N N . GLY A 1 95 ? 12.078 -17.417 -21.359 1.00 69.38 95 GLY A N 1
ATOM 697 C CA . GLY A 1 95 ? 12.209 -18.571 -22.256 1.00 69.38 95 GLY A CA 1
ATOM 698 C C . GLY A 1 95 ? 12.470 -19.902 -21.537 1.00 69.38 95 GLY A C 1
ATOM 699 O O . GLY A 1 95 ? 13.028 -20.824 -22.128 1.00 69.38 95 GLY A O 1
ATOM 700 N N . GLY A 1 96 ? 12.111 -19.996 -20.251 1.00 74.25 96 GLY A N 1
ATOM 701 C CA . GLY A 1 96 ? 12.419 -21.139 -19.385 1.00 74.25 96 GLY A CA 1
ATOM 702 C C . GLY A 1 96 ? 13.818 -21.128 -18.750 1.00 74.25 96 GLY A C 1
ATOM 703 O O . GLY A 1 96 ? 14.192 -22.118 -18.122 1.00 74.25 96 GLY A O 1
ATOM 704 N N . ALA A 1 97 ? 14.591 -20.049 -18.893 1.00 76.19 97 ALA A N 1
ATOM 705 C CA . ALA A 1 97 ? 15.843 -19.848 -18.169 1.00 76.19 97 ALA A CA 1
ATOM 706 C C . ALA A 1 97 ? 15.591 -19.511 -16.690 1.00 76.19 97 ALA A C 1
ATOM 708 O O . ALA A 1 97 ? 14.534 -18.996 -16.320 1.00 76.19 97 ALA A O 1
ATOM 709 N N . TRP A 1 98 ? 16.582 -19.801 -15.847 1.00 76.62 98 TRP A N 1
ATOM 710 C CA . TRP A 1 98 ? 16.581 -19.352 -14.458 1.00 76.62 98 TRP A CA 1
ATOM 711 C C . TRP A 1 98 ? 16.715 -17.835 -14.404 1.00 76.62 98 TRP A C 1
ATOM 713 O O . TRP A 1 98 ? 17.494 -17.249 -15.151 1.00 76.62 98 TRP A O 1
ATOM 723 N N . VAL A 1 99 ? 15.939 -17.236 -13.512 1.00 62.38 99 VAL A N 1
ATOM 724 C CA . VAL A 1 99 ? 15.966 -15.808 -13.220 1.00 62.38 99 VAL A CA 1
ATOM 725 C C . VAL A 1 99 ? 16.693 -15.621 -11.901 1.00 62.38 99 VAL A C 1
ATOM 727 O O . VAL A 1 99 ? 16.366 -16.305 -10.928 1.00 62.38 99 VAL A O 1
ATOM 730 N N . ASP A 1 100 ? 17.665 -14.719 -11.879 1.00 68.38 100 ASP A N 1
ATOM 731 C CA . ASP A 1 100 ? 18.360 -14.263 -10.681 1.00 68.38 100 ASP A CA 1
ATOM 732 C C . ASP A 1 100 ? 17.950 -12.823 -10.310 1.00 68.38 100 ASP A C 1
ATOM 734 O O . ASP A 1 100 ? 17.364 -12.088 -11.106 1.00 68.38 100 ASP A O 1
ATOM 738 N N . GLU A 1 101 ? 18.180 -12.461 -9.045 1.00 50.41 101 GLU A N 1
ATOM 739 C CA . GLU A 1 101 ? 17.855 -11.156 -8.447 1.00 50.41 101 GLU A CA 1
ATOM 740 C C . GLU A 1 101 ? 19.141 -10.418 -8.021 1.00 50.41 101 GLU A C 1
ATOM 742 O O . GLU A 1 101 ? 19.296 -10.090 -6.845 1.00 50.41 101 GLU A O 1
ATOM 747 N N . GLU A 1 102 ? 20.099 -10.204 -8.934 1.00 50.88 102 GLU A N 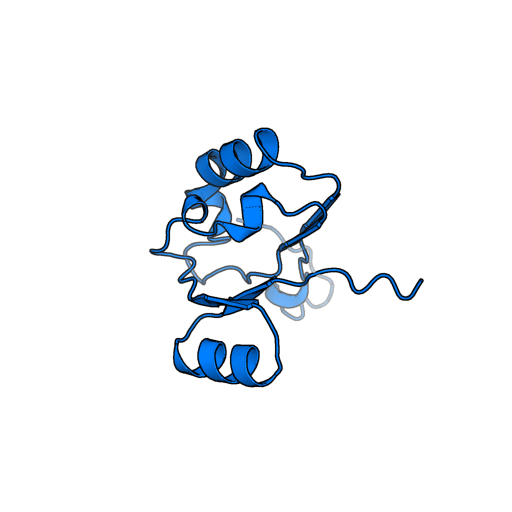1
ATOM 748 C CA . GLU A 1 102 ? 21.199 -9.249 -8.665 1.00 50.88 102 GLU A CA 1
ATOM 749 C C . GLU A 1 102 ? 20.720 -7.787 -8.657 1.00 50.88 102 GLU A C 1
ATOM 751 O O . GLU A 1 102 ? 19.916 -7.400 -9.540 1.00 50.88 102 GLU A O 1
#